Protein AF-A0A7K0C901-F1 (afdb_monomer_lite)

Radius of gyration: 14.71 Å; chains: 1; bounding box: 31×38×32 Å

Foldseek 3Di:
DDWDDPPPDDPPDPPDDTDDDDDDPDQDDDADPDEAEAEDAAPVRLVVVVVVQVVQPWAFDDPVPPDDPWGWTAHPSGHIYIYDHHD

InterPro domains:
  IPR029068 Glyoxalase/Bleomycin resistance protein/Dihydroxybiphenyl dioxygenase [G3DSA:3.10.180.10] (2-87)
  IPR029068 Glyoxalase/Bleomycin resistance protein/Dihydroxybiphenyl dioxygenase [SSF54593] (11-86)
  IPR041581 Glyoxalase-like domain, group 6 [PF18029] (10-84)

Organism: NCBI:txid2585200

pLDDT: mean 88.22, std 8.85, range [56.09, 98.31]

Sequence (87 aa):
MTDLEPAGFAYPDPTAVCIDVVADPNPKTVKNRVHVDLATTSAAHQAELVARLRDLGAAPADVGQGYIPWTALADPEGNEFCVLTPA

Secondary structure (DSSP, 8-state):
-EEE--TT--SS-TT---EEE----SPP-S--SS-EEE--SSHHHHHHHHHHHHHTT-EE---S--S-SSEEEE-TT--EEEEPPP-

Structure (mmCIF, N/CA/C/O backbone):
data_AF-A0A7K0C901-F1
#
_entry.id   AF-A0A7K0C901-F1
#
loop_
_atom_site.group_PDB
_atom_site.id
_atom_site.type_symbol
_atom_site.label_atom_id
_atom_site.label_alt_id
_atom_site.label_comp_id
_atom_site.label_asym_id
_atom_site.label_entity_id
_atom_site.label_seq_id
_atom_site.pdbx_PDB_ins_code
_atom_site.Cartn_x
_atom_site.Cartn_y
_atom_site.Cartn_z
_atom_site.occupancy
_atom_site.B_iso_or_equiv
_atom_site.auth_seq_id
_atom_site.auth_comp_id
_atom_site.auth_asym_id
_atom_site.auth_atom_id
_atom_site.pdbx_PDB_model_num
ATOM 1 N N . MET A 1 1 ? -13.223 -14.967 4.796 1.00 56.09 1 MET A N 1
ATOM 2 C CA . MET A 1 1 ? -11.828 -15.195 4.396 1.00 56.09 1 MET A CA 1
ATOM 3 C C . MET A 1 1 ? -11.814 -15.032 2.896 1.00 56.09 1 MET A C 1
ATOM 5 O O . MET A 1 1 ? -12.575 -15.726 2.230 1.00 56.09 1 MET A O 1
ATOM 9 N N . THR A 1 2 ? -11.130 -14.001 2.415 1.00 64.94 2 THR A N 1
ATOM 10 C CA . THR A 1 2 ? -10.923 -13.792 0.982 1.00 64.94 2 THR A CA 1
ATOM 11 C C . THR A 1 2 ? -9.448 -14.047 0.758 1.00 64.94 2 THR A C 1
ATOM 13 O O . THR A 1 2 ? -8.630 -13.230 1.177 1.00 64.94 2 THR A O 1
ATOM 16 N N . ASP A 1 3 ? -9.127 -15.187 0.160 1.00 64.50 3 ASP A N 1
ATOM 17 C CA . ASP A 1 3 ? -7.737 -15.567 -0.067 1.00 64.50 3 ASP A CA 1
ATOM 18 C C . ASP A 1 3 ? -7.242 -14.958 -1.379 1.00 64.50 3 ASP A C 1
ATOM 20 O O . ASP A 1 3 ? -7.921 -14.993 -2.411 1.00 64.50 3 ASP A O 1
ATOM 24 N N . LEU A 1 4 ? -6.063 -14.337 -1.316 1.00 69.25 4 LEU A N 1
ATOM 25 C CA . LEU A 1 4 ? -5.335 -13.846 -2.480 1.00 69.25 4 LEU A CA 1
ATOM 26 C C . LEU A 1 4 ? -4.269 -14.880 -2.836 1.00 69.25 4 LEU A C 1
ATOM 28 O O . LEU A 1 4 ? -3.177 -14.883 -2.271 1.00 69.25 4 LEU A O 1
ATOM 32 N N . GLU A 1 5 ? -4.593 -15.753 -3.788 1.00 72.12 5 GLU A N 1
ATOM 33 C CA . GLU A 1 5 ? -3.757 -16.898 -4.153 1.00 72.12 5 GLU A CA 1
ATOM 34 C C . GLU A 1 5 ? -3.422 -16.900 -5.655 1.00 72.12 5 GLU A C 1
ATOM 36 O O . GLU A 1 5 ? -4.238 -16.471 -6.482 1.00 72.12 5 GLU A O 1
ATOM 41 N N . PRO A 1 6 ? -2.239 -17.402 -6.056 1.00 71.81 6 PRO A N 1
ATOM 42 C CA . PRO A 1 6 ? -1.944 -17.676 -7.458 1.00 71.81 6 PRO A CA 1
ATOM 43 C C . PRO A 1 6 ? -2.935 -18.674 -8.076 1.00 71.81 6 PRO A C 1
ATOM 45 O O . PRO A 1 6 ? -3.405 -19.605 -7.423 1.00 71.81 6 PRO A O 1
ATOM 48 N N . ALA A 1 7 ? -3.204 -18.541 -9.377 1.00 77.69 7 ALA A N 1
ATOM 49 C CA . ALA A 1 7 ? -4.034 -19.509 -10.091 1.00 77.69 7 ALA A CA 1
ATOM 50 C C . ALA A 1 7 ? -3.433 -20.927 -10.009 1.00 77.69 7 ALA A C 1
ATOM 52 O O . ALA A 1 7 ? -2.280 -21.137 -10.384 1.00 77.69 7 ALA A O 1
ATOM 53 N N . GLY A 1 8 ? -4.234 -21.899 -9.559 1.00 79.75 8 GLY A N 1
ATOM 54 C CA . GLY A 1 8 ? -3.812 -23.297 -9.405 1.00 79.75 8 GLY A CA 1
ATOM 55 C C . GLY A 1 8 ? -3.094 -23.610 -8.090 1.00 79.75 8 GLY A C 1
ATOM 56 O O . GLY A 1 8 ? -2.586 -24.719 -7.942 1.00 79.75 8 GLY A O 1
ATOM 57 N N . PHE A 1 9 ? -3.056 -22.663 -7.152 1.00 82.00 9 PHE A N 1
ATOM 58 C CA . PHE A 1 9 ? -2.523 -22.890 -5.817 1.00 82.00 9 PHE A CA 1
ATOM 59 C C . PHE A 1 9 ? -3.312 -23.976 -5.063 1.00 82.00 9 PHE A C 1
ATOM 61 O O . PHE A 1 9 ? -4.539 -24.053 -5.142 1.00 82.00 9 PHE A O 1
ATOM 68 N N . ALA A 1 10 ? -2.587 -24.826 -4.333 1.00 83.19 10 ALA A N 1
ATOM 69 C CA . ALA A 1 10 ? -3.149 -25.813 -3.423 1.00 83.19 10 ALA A CA 1
ATOM 70 C C . ALA A 1 10 ? -2.316 -25.839 -2.140 1.00 83.19 10 ALA A C 1
ATOM 72 O O . ALA A 1 10 ? -1.113 -26.094 -2.176 1.00 83.19 10 ALA A O 1
ATOM 73 N N . TYR A 1 11 ? -2.956 -25.591 -0.999 1.00 80.00 11 TYR A N 1
ATOM 74 C CA . TYR A 1 11 ? -2.270 -25.603 0.287 1.00 80.00 11 TYR A CA 1
ATOM 75 C C . TYR A 1 11 ? -2.057 -27.041 0.808 1.00 80.00 11 TYR A C 1
ATOM 77 O O . TYR A 1 11 ? -3.007 -27.832 0.806 1.00 80.00 11 TYR A O 1
ATOM 85 N N . PRO A 1 12 ? -0.867 -27.384 1.343 1.00 85.19 12 PRO A N 1
ATOM 86 C CA . PRO A 1 12 ? 0.356 -26.578 1.366 1.00 85.19 12 PRO A CA 1
ATOM 87 C C . PRO A 1 12 ? 1.166 -26.698 0.061 1.00 85.19 12 PRO A C 1
ATOM 89 O O . PRO A 1 12 ? 1.379 -27.802 -0.440 1.00 85.19 12 PRO A O 1
ATOM 92 N N . ASP A 1 13 ? 1.712 -25.575 -0.417 1.00 83.06 13 ASP A N 1
ATOM 93 C CA . ASP A 1 13 ? 2.710 -25.530 -1.496 1.00 83.06 13 ASP A CA 1
ATOM 94 C C . ASP A 1 13 ? 4.077 -25.124 -0.907 1.00 83.06 13 ASP A C 1
ATOM 96 O O . ASP A 1 13 ? 4.161 -24.104 -0.218 1.00 83.06 13 ASP A O 1
ATOM 100 N N . PRO A 1 14 ? 5.161 -25.889 -1.143 1.00 86.00 14 PRO A N 1
ATOM 101 C CA . PRO A 1 14 ? 6.469 -25.615 -0.543 1.00 86.00 14 PRO A CA 1
ATOM 102 C C . PRO A 1 14 ? 7.186 -24.383 -1.120 1.00 86.00 14 PRO A C 1
ATOM 104 O O . PRO A 1 14 ? 8.238 -24.002 -0.611 1.00 86.00 14 PRO A O 1
ATOM 107 N N . THR A 1 15 ? 6.668 -23.789 -2.194 1.00 85.06 15 THR A N 1
ATOM 108 C CA . THR A 1 15 ? 7.282 -22.665 -2.915 1.00 85.06 15 THR A CA 1
ATOM 109 C C . THR A 1 15 ? 6.479 -21.371 -2.833 1.00 85.06 15 THR A C 1
ATOM 111 O O . THR A 1 15 ? 6.986 -20.321 -3.228 1.00 85.06 15 THR A O 1
ATOM 114 N N . ALA A 1 16 ? 5.255 -21.416 -2.306 1.00 82.12 16 ALA A N 1
ATOM 115 C CA . ALA A 1 16 ? 4.373 -20.260 -2.236 1.00 82.12 16 ALA A CA 1
ATOM 116 C C . ALA A 1 16 ? 4.401 -19.578 -0.861 1.00 82.12 16 ALA A C 1
ATOM 118 O O . ALA A 1 16 ? 4.525 -20.217 0.184 1.00 82.12 16 ALA A O 1
ATOM 119 N N . VAL A 1 17 ? 4.202 -18.260 -0.873 1.00 80.50 17 VAL A N 1
ATOM 120 C CA . VAL A 1 17 ? 3.865 -17.465 0.312 1.00 80.50 17 VAL A CA 1
ATOM 121 C C . VAL A 1 17 ? 2.428 -16.989 0.144 1.00 80.50 17 VAL A C 1
ATOM 123 O O . VAL A 1 17 ? 2.104 -16.391 -0.880 1.00 80.50 17 VAL A O 1
ATOM 126 N N . CYS A 1 18 ? 1.584 -17.260 1.137 1.00 78.81 18 CYS A N 1
ATOM 127 C CA . CYS A 1 18 ? 0.178 -16.854 1.144 1.00 78.81 18 CYS A CA 1
ATOM 128 C C . CYS A 1 18 ? -0.031 -15.719 2.143 1.00 78.81 18 CYS A C 1
ATOM 130 O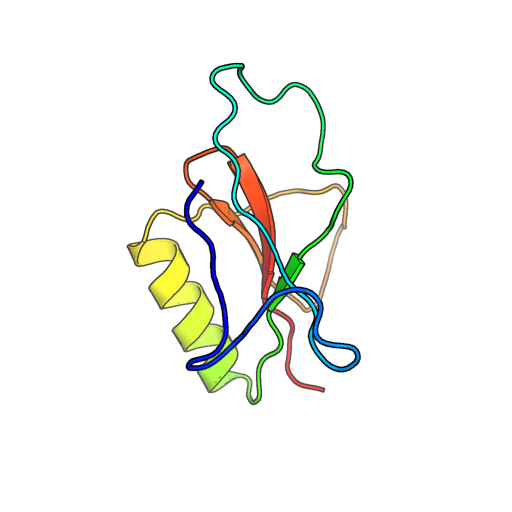 O . CYS A 1 18 ? 0.569 -15.717 3.222 1.00 78.81 18 CYS A O 1
ATOM 132 N N . ILE A 1 19 ? -0.863 -14.750 1.764 1.00 81.38 19 ILE A N 1
ATOM 133 C CA . ILE A 1 19 ? -1.314 -13.671 2.641 1.00 81.38 19 ILE A CA 1
ATOM 134 C C . ILE A 1 19 ? -2.832 -13.773 2.725 1.00 81.38 19 ILE A C 1
ATOM 136 O O . ILE A 1 19 ? -3.534 -13.461 1.763 1.00 81.38 19 ILE A O 1
ATOM 140 N N . ASP A 1 20 ? -3.315 -14.162 3.899 1.00 84.06 20 ASP A N 1
ATOM 141 C CA . ASP A 1 20 ? -4.742 -14.305 4.163 1.00 84.06 20 ASP A CA 1
ATOM 142 C C . ASP A 1 20 ? -5.287 -13.000 4.741 1.00 84.06 20 ASP A C 1
ATOM 144 O O . ASP A 1 20 ? -4.834 -12.521 5.788 1.00 84.06 20 ASP A O 1
ATOM 148 N N . VAL A 1 21 ? -6.290 -12.423 4.079 1.00 84.31 21 VAL A N 1
ATOM 149 C CA . VAL A 1 21 ? -6.988 -11.239 4.586 1.00 84.31 21 VAL A CA 1
ATOM 150 C C . VAL A 1 21 ? -8.210 -11.699 5.374 1.00 84.31 21 VAL A C 1
ATOM 152 O O . VAL A 1 21 ? -9.215 -12.176 4.831 1.00 84.31 21 VAL A O 1
ATOM 155 N N . VAL A 1 22 ? -8.113 -11.561 6.695 1.00 85.62 22 VAL A N 1
ATOM 156 C CA . VAL A 1 22 ? -9.146 -11.983 7.641 1.00 85.62 22 VAL A CA 1
ATOM 157 C C . VAL A 1 22 ? -9.826 -10.752 8.226 1.00 85.62 22 VAL A C 1
ATOM 159 O O . VAL A 1 22 ? -9.172 -9.880 8.787 1.00 85.62 22 VAL A O 1
ATOM 162 N N . ALA A 1 23 ? -11.152 -10.689 8.104 1.00 85.38 23 ALA A N 1
ATOM 163 C CA . ALA A 1 23 ? -11.939 -9.615 8.69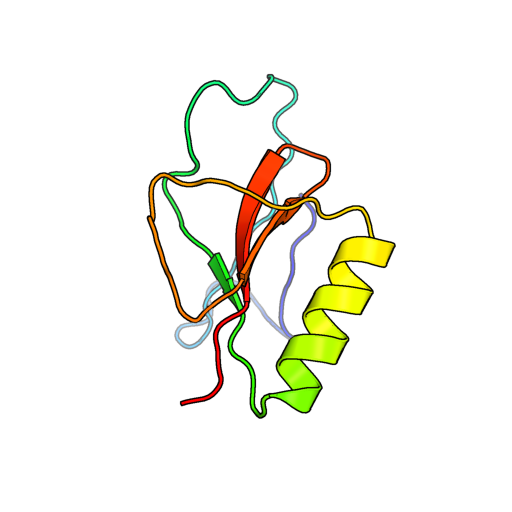4 1.00 85.38 23 ALA A CA 1
ATOM 164 C C . ALA A 1 23 ? -11.969 -9.745 10.225 1.00 85.38 23 ALA A C 1
ATOM 166 O O . ALA A 1 23 ? -12.398 -10.775 10.750 1.00 85.38 23 ALA A O 1
ATOM 167 N N . ASP A 1 24 ? -11.567 -8.685 10.922 1.00 86.38 24 ASP A N 1
ATOM 168 C CA . ASP A 1 24 ? -11.752 -8.518 12.363 1.00 86.38 24 ASP A CA 1
ATOM 169 C C . ASP A 1 24 ? -12.838 -7.452 12.591 1.00 86.38 24 ASP A C 1
ATOM 171 O O . ASP A 1 24 ? -12.689 -6.326 12.115 1.00 86.38 24 ASP A O 1
ATOM 175 N N . PRO A 1 25 ? -13.956 -7.770 13.272 1.00 85.31 25 PRO A N 1
ATOM 176 C CA . PRO A 1 25 ? -15.001 -6.787 13.549 1.00 85.31 25 PRO A CA 1
ATOM 177 C C . PRO A 1 25 ? -14.584 -5.735 14.589 1.00 85.31 25 PRO A C 1
ATOM 179 O O . PRO A 1 25 ? -15.309 -4.758 14.788 1.00 85.31 25 PRO A O 1
ATOM 182 N N . ASN A 1 26 ? -13.470 -5.936 15.297 1.00 87.56 26 ASN A N 1
ATOM 183 C CA . ASN A 1 26 ? -13.005 -5.004 16.313 1.00 87.56 26 ASN A CA 1
ATOM 184 C C . ASN A 1 26 ? -12.182 -3.871 15.685 1.00 87.56 26 ASN A C 1
ATOM 186 O O . ASN A 1 26 ? -11.349 -4.124 14.814 1.00 87.56 26 ASN A O 1
ATOM 190 N N . PRO A 1 27 ? -12.336 -2.622 16.162 1.00 84.44 27 PRO A N 1
ATOM 191 C CA . PRO A 1 27 ? -11.469 -1.535 15.737 1.00 84.44 27 PRO A CA 1
ATOM 192 C C . PRO A 1 27 ? -10.003 -1.840 16.048 1.00 84.44 27 PRO A C 1
ATOM 194 O O . PRO A 1 27 ? -9.667 -2.322 17.134 1.00 84.44 27 PRO A O 1
ATOM 197 N N . LYS A 1 28 ? -9.119 -1.483 15.120 1.00 85.81 28 LYS A N 1
ATOM 198 C CA . LYS A 1 28 ? -7.675 -1.580 15.313 1.00 85.81 28 LYS A CA 1
ATOM 199 C C . LYS A 1 28 ? -7.218 -0.714 16.492 1.00 85.81 28 LYS A C 1
ATOM 201 O O . LYS A 1 28 ? -7.507 0.478 16.548 1.00 85.81 28 LYS A O 1
ATOM 206 N N . THR A 1 29 ? -6.475 -1.309 17.426 1.00 87.38 29 THR A N 1
ATOM 207 C CA . THR A 1 29 ? -5.985 -0.627 18.643 1.00 87.38 29 THR A CA 1
ATOM 208 C C . THR A 1 29 ? -4.479 -0.377 18.649 1.00 87.38 29 THR A C 1
ATOM 210 O O . THR A 1 29 ? -3.994 0.458 19.411 1.00 87.38 29 THR A O 1
ATOM 213 N N . VAL A 1 30 ? -3.729 -1.088 17.807 1.00 88.81 30 VAL A N 1
ATOM 214 C CA . VAL A 1 30 ? -2.269 -1.003 17.687 1.00 88.81 30 VAL A CA 1
ATOM 215 C C . VAL A 1 30 ? -1.857 -1.166 16.228 1.00 88.81 30 VAL A C 1
ATOM 217 O O . VAL A 1 30 ? -2.621 -1.694 15.426 1.00 88.81 30 VAL A O 1
ATOM 220 N N . LYS A 1 31 ? -0.634 -0.749 15.887 1.00 85.75 31 LYS A N 1
ATOM 221 C CA . LYS A 1 31 ? -0.039 -0.953 14.558 1.00 85.75 31 LYS A CA 1
ATOM 222 C C . LYS A 1 31 ? -0.018 -2.439 14.171 1.00 85.75 31 LYS A C 1
ATOM 224 O O . LYS A 1 31 ? 0.175 -3.306 15.028 1.00 85.75 31 LYS A O 1
ATOM 229 N N . ASN A 1 32 ? -0.131 -2.720 12.872 1.00 88.25 32 ASN A N 1
ATOM 230 C CA . ASN A 1 32 ? 0.013 -4.079 12.357 1.00 88.25 32 ASN A CA 1
ATOM 231 C C . ASN A 1 32 ? 1.413 -4.636 12.667 1.00 88.25 32 ASN A C 1
ATOM 233 O O . ASN A 1 32 ? 2.431 -3.960 12.508 1.00 88.25 32 ASN A O 1
ATOM 237 N N . ARG A 1 33 ? 1.466 -5.893 13.127 1.00 88.56 33 ARG A N 1
ATOM 238 C CA . ARG A 1 33 ? 2.737 -6.588 13.416 1.00 88.56 33 ARG A CA 1
ATOM 239 C C . ARG A 1 33 ? 3.500 -6.950 12.143 1.00 88.56 33 ARG A C 1
ATOM 241 O O . ARG A 1 33 ? 4.723 -7.045 12.179 1.00 88.56 33 ARG A O 1
ATOM 248 N N . VAL A 1 34 ? 2.768 -7.181 11.057 1.00 87.88 34 VAL A N 1
ATOM 249 C CA . VAL A 1 34 ? 3.300 -7.431 9.717 1.00 87.88 34 VAL A CA 1
ATOM 250 C C . VAL A 1 34 ? 3.292 -6.116 8.950 1.00 87.88 34 VAL A C 1
ATOM 252 O O . VAL A 1 34 ? 2.323 -5.363 9.026 1.00 87.88 34 VAL A O 1
ATOM 255 N N . HIS A 1 35 ? 4.372 -5.854 8.221 1.00 87.56 35 HIS A N 1
ATOM 256 C CA . HIS A 1 35 ? 4.499 -4.712 7.329 1.00 87.56 35 HIS A CA 1
ATOM 257 C C . HIS A 1 35 ? 4.515 -5.223 5.889 1.00 87.56 35 HIS A C 1
ATOM 259 O O . HIS A 1 35 ? 5.358 -6.052 5.550 1.00 87.56 35 HIS A O 1
ATOM 265 N N . VAL A 1 36 ? 3.564 -4.773 5.072 1.00 91.12 36 VAL A N 1
ATOM 266 C CA . VAL A 1 36 ? 3.472 -5.166 3.662 1.00 91.12 36 VAL A CA 1
ATOM 267 C C . VAL A 1 36 ? 4.124 -4.089 2.805 1.00 91.12 36 VAL A C 1
ATOM 269 O O . VAL A 1 36 ? 3.716 -2.930 2.849 1.00 91.12 36 VAL A O 1
ATOM 272 N N . ASP A 1 37 ? 5.107 -4.493 2.007 1.00 93.50 37 ASP A N 1
ATOM 273 C CA . ASP A 1 37 ? 5.802 -3.632 1.056 1.00 93.50 37 ASP A CA 1
ATOM 274 C C . ASP A 1 37 ? 5.455 -4.038 -0.378 1.00 93.50 37 ASP A C 1
ATOM 276 O O . ASP A 1 37 ? 5.695 -5.169 -0.804 1.00 93.50 37 ASP A O 1
ATOM 280 N N . LEU A 1 38 ? 4.914 -3.098 -1.148 1.00 94.44 38 LEU A N 1
ATOM 281 C CA . LEU A 1 38 ? 4.647 -3.263 -2.569 1.00 94.44 38 LEU A CA 1
ATOM 282 C C . LEU A 1 38 ? 5.856 -2.769 -3.362 1.00 94.44 38 LEU A C 1
ATOM 284 O O . LEU A 1 38 ? 6.136 -1.568 -3.427 1.00 94.44 38 LEU A O 1
ATOM 288 N N . ALA A 1 39 ? 6.583 -3.709 -3.961 1.00 95.06 39 ALA A N 1
ATOM 289 C CA . ALA A 1 39 ? 7.721 -3.408 -4.817 1.00 95.06 39 ALA A CA 1
ATOM 290 C C . ALA A 1 39 ? 7.271 -2.775 -6.142 1.00 95.06 39 ALA A C 1
ATOM 292 O O . ALA A 1 39 ? 6.259 -3.162 -6.729 1.00 95.06 39 ALA A O 1
ATOM 293 N N . THR A 1 40 ? 8.061 -1.827 -6.643 1.00 96.88 40 THR A N 1
ATOM 294 C CA . THR A 1 40 ? 7.815 -1.164 -7.927 1.00 96.88 40 THR A CA 1
ATOM 295 C C . THR A 1 40 ? 9.020 -1.316 -8.846 1.00 96.88 40 THR A C 1
ATOM 297 O O . THR A 1 40 ? 10.137 -1.590 -8.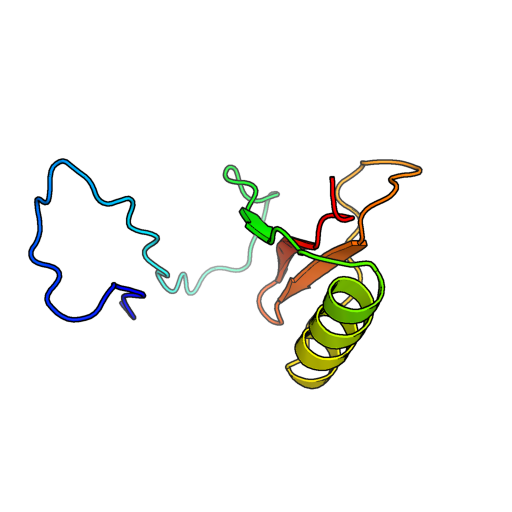415 1.00 96.88 40 THR A O 1
ATOM 300 N N . THR A 1 41 ? 8.781 -1.179 -10.147 1.00 96.94 41 THR A N 1
ATOM 301 C CA . THR A 1 41 ? 9.784 -1.425 -11.199 1.00 96.94 41 THR A CA 1
ATOM 302 C C . THR A 1 41 ? 10.324 -0.141 -11.822 1.00 96.94 41 THR A C 1
ATOM 304 O O . THR A 1 41 ? 11.298 -0.175 -12.565 1.00 96.94 41 THR A O 1
ATOM 307 N N . SER A 1 42 ? 9.687 1.001 -11.555 1.00 96.81 42 SER A N 1
ATOM 308 C CA . SER A 1 42 ? 10.132 2.326 -11.986 1.00 96.81 42 SER A CA 1
ATOM 309 C C . SER A 1 42 ? 9.434 3.413 -11.166 1.00 96.81 42 SER A C 1
ATOM 311 O O . SER A 1 42 ? 8.400 3.161 -10.545 1.00 96.81 42 SER A O 1
ATOM 313 N N . ALA A 1 43 ? 9.951 4.643 -11.215 1.00 95.81 43 ALA A N 1
ATOM 314 C CA . ALA A 1 43 ? 9.306 5.791 -10.576 1.00 95.81 43 ALA A CA 1
ATOM 315 C C . ALA A 1 43 ? 7.910 6.079 -11.166 1.00 95.81 43 ALA A C 1
ATOM 317 O O . ALA A 1 43 ? 7.004 6.483 -10.444 1.00 95.81 43 ALA A O 1
ATOM 318 N N . ALA A 1 44 ? 7.713 5.821 -12.466 1.00 97.25 44 ALA A N 1
ATOM 319 C CA . ALA A 1 44 ? 6.409 5.963 -13.113 1.00 97.25 44 ALA A CA 1
ATOM 320 C C . ALA A 1 44 ? 5.404 4.922 -12.597 1.00 97.25 44 ALA A C 1
ATOM 322 O O . ALA A 1 44 ? 4.288 5.286 -12.238 1.00 97.25 44 ALA A O 1
ATOM 323 N N . HIS A 1 45 ? 5.824 3.656 -12.478 1.00 97.44 45 HIS A N 1
ATOM 324 C CA . HIS A 1 45 ? 4.994 2.599 -11.894 1.00 97.44 45 HIS A CA 1
ATOM 325 C C . HIS A 1 45 ? 4.655 2.910 -10.428 1.00 97.44 45 HIS A C 1
ATOM 327 O O . HIS A 1 45 ? 3.510 2.745 -10.019 1.00 97.44 45 HIS A O 1
ATOM 333 N N . GLN A 1 46 ? 5.607 3.431 -9.645 1.00 97.19 46 GLN A N 1
ATOM 334 C CA . GLN A 1 46 ? 5.332 3.863 -8.273 1.00 97.19 46 GLN A CA 1
ATOM 335 C C . GLN A 1 46 ? 4.257 4.956 -8.223 1.00 97.19 46 GLN A C 1
ATOM 337 O O . GLN A 1 46 ? 3.303 4.837 -7.458 1.00 97.19 46 GLN A O 1
ATOM 342 N N . ALA A 1 47 ? 4.385 6.000 -9.047 1.00 97.00 47 ALA A N 1
ATOM 343 C CA . ALA A 1 47 ? 3.421 7.095 -9.089 1.00 97.00 47 ALA A CA 1
ATOM 344 C C . ALA A 1 47 ? 2.021 6.622 -9.522 1.00 97.00 47 ALA A C 1
ATOM 346 O O . ALA A 1 47 ? 1.031 6.993 -8.891 1.00 97.00 47 ALA A O 1
ATOM 347 N N . GLU A 1 48 ? 1.941 5.772 -10.551 1.00 98.12 48 GLU A N 1
ATOM 348 C CA . GLU A 1 48 ? 0.689 5.164 -11.016 1.00 98.12 48 GLU A CA 1
ATOM 349 C C . GLU A 1 48 ? 0.036 4.311 -9.923 1.00 98.12 48 GLU A C 1
ATOM 351 O O . GLU A 1 48 ? -1.152 4.469 -9.638 1.00 98.12 48 GLU A O 1
ATOM 356 N N . LEU A 1 49 ? 0.812 3.440 -9.271 1.00 98.12 49 LEU A N 1
ATOM 357 C CA . LEU A 1 49 ? 0.309 2.559 -8.224 1.00 98.12 49 LEU A CA 1
ATOM 358 C C . LEU A 1 49 ? -0.196 3.362 -7.020 1.00 98.12 49 LEU A C 1
ATOM 360 O O . LEU A 1 49 ? -1.291 3.096 -6.531 1.00 98.12 49 LEU A O 1
ATOM 364 N N . VAL A 1 50 ? 0.547 4.382 -6.577 1.00 97.88 50 VAL A N 1
ATOM 365 C CA . VAL A 1 50 ? 0.111 5.281 -5.495 1.00 97.88 50 VAL A CA 1
ATOM 366 C C . VAL A 1 50 ? -1.186 6.006 -5.861 1.00 97.88 50 VAL A C 1
ATOM 368 O O . VAL A 1 50 ? -2.083 6.085 -5.023 1.00 97.88 50 VAL A O 1
ATOM 371 N N . ALA A 1 51 ? -1.311 6.521 -7.089 1.00 98.31 51 ALA A N 1
ATOM 372 C CA . ALA A 1 51 ? -2.538 7.176 -7.543 1.00 98.31 51 ALA A CA 1
ATOM 373 C C . ALA A 1 51 ? -3.728 6.206 -7.520 1.00 98.31 51 ALA A C 1
ATOM 375 O O . ALA A 1 51 ? -4.744 6.493 -6.891 1.00 98.31 51 ALA A O 1
ATOM 376 N N . ARG A 1 52 ? -3.559 5.009 -8.095 1.00 98.31 52 ARG A N 1
ATOM 377 C CA . ARG A 1 52 ? -4.590 3.966 -8.103 1.00 98.31 52 ARG A CA 1
ATOM 378 C C . ARG A 1 52 ? -5.025 3.561 -6.693 1.00 98.31 52 ARG A C 1
ATOM 380 O O . ARG A 1 52 ? -6.211 3.378 -6.450 1.00 98.31 52 ARG A O 1
ATOM 387 N N . LEU A 1 53 ? -4.086 3.404 -5.763 1.00 98.06 53 LEU A N 1
ATOM 388 C CA . LEU A 1 53 ? -4.394 3.040 -4.377 1.00 98.06 53 LEU A CA 1
ATOM 389 C C . LEU A 1 53 ? -5.198 4.136 -3.669 1.00 98.06 53 LEU A C 1
ATOM 391 O O . LEU A 1 53 ? -6.129 3.827 -2.931 1.00 98.06 53 LEU A O 1
ATOM 395 N N . ARG A 1 54 ? -4.887 5.411 -3.929 1.00 98.00 54 ARG A N 1
ATOM 396 C CA . ARG A 1 54 ? -5.671 6.542 -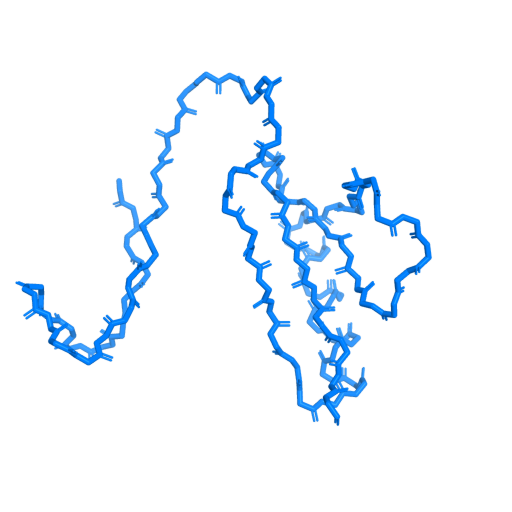3.411 1.00 98.00 54 ARG A CA 1
ATOM 397 C C . ARG A 1 54 ? -7.082 6.581 -3.985 1.00 98.00 54 ARG A C 1
ATOM 399 O O . ARG A 1 54 ? -8.020 6.800 -3.226 1.00 98.00 54 ARG A O 1
ATOM 406 N N . ASP A 1 55 ? -7.246 6.302 -5.277 1.00 98.19 55 ASP A N 1
ATOM 407 C CA . ASP A 1 55 ? -8.570 6.196 -5.907 1.00 98.19 55 ASP A CA 1
ATOM 408 C C . ASP A 1 55 ? -9.405 5.049 -5.310 1.00 98.19 55 ASP A C 1
ATOM 410 O O . ASP A 1 55 ? -10.630 5.134 -5.247 1.00 98.19 55 ASP A O 1
ATOM 414 N N . LEU A 1 56 ? -8.746 3.993 -4.817 1.00 97.75 56 LEU A N 1
ATOM 415 C CA . LEU A 1 56 ? -9.369 2.887 -4.081 1.00 97.75 56 LEU A CA 1
ATOM 416 C C . LEU A 1 56 ? -9.638 3.201 -2.596 1.00 97.75 56 LEU A C 1
ATOM 418 O O . LEU A 1 56 ? -10.185 2.356 -1.892 1.00 97.75 56 LEU A O 1
ATOM 422 N N . GLY A 1 57 ? -9.288 4.399 -2.118 1.00 97.62 57 GLY A N 1
ATOM 423 C CA . GLY A 1 57 ? -9.571 4.865 -0.758 1.00 97.62 57 GLY A CA 1
ATOM 424 C C . GLY A 1 57 ? -8.388 4.824 0.208 1.00 97.62 57 GLY A C 1
ATOM 425 O O . GLY A 1 57 ? -8.571 5.142 1.382 1.00 97.62 57 GLY A O 1
ATOM 426 N N . ALA A 1 58 ? -7.182 4.475 -0.250 1.00 97.75 58 ALA A N 1
ATOM 427 C CA . ALA A 1 58 ? -6.009 4.497 0.616 1.00 97.75 58 ALA A CA 1
ATOM 428 C C . ALA A 1 58 ? -5.602 5.937 0.983 1.00 97.75 58 ALA A C 1
ATOM 430 O O . ALA A 1 58 ? -5.507 6.819 0.123 1.00 97.75 58 ALA A O 1
ATOM 431 N N . ALA A 1 59 ? -5.298 6.173 2.257 1.00 96.50 59 ALA A N 1
ATOM 432 C CA . ALA A 1 59 ? -4.890 7.472 2.788 1.00 96.50 59 ALA A CA 1
ATOM 433 C C . ALA A 1 59 ? -3.405 7.473 3.195 1.00 96.50 59 ALA A C 1
ATOM 435 O O . ALA A 1 59 ? -2.866 6.417 3.516 1.00 96.50 59 ALA A O 1
ATOM 436 N N . PRO A 1 60 ? -2.708 8.627 3.207 1.00 94.81 60 PRO A N 1
ATOM 437 C CA . PRO A 1 60 ? -1.356 8.716 3.761 1.00 94.81 60 PRO A CA 1
ATOM 438 C C . PRO A 1 60 ? -1.293 8.198 5.201 1.00 94.81 60 PRO A C 1
ATOM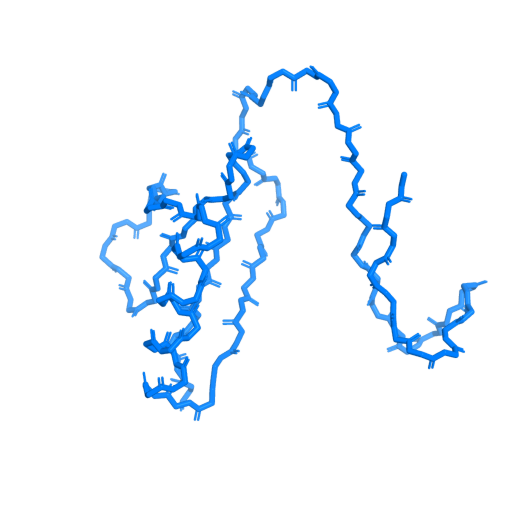 440 O O . PRO A 1 60 ? -2.107 8.598 6.032 1.00 94.81 60 PRO A O 1
ATOM 443 N N . ALA A 1 61 ? -0.308 7.350 5.495 1.00 91.88 61 ALA A N 1
ATOM 444 C CA . ALA A 1 61 ? -0.088 6.810 6.832 1.00 91.88 61 ALA A CA 1
ATOM 445 C C . ALA A 1 61 ? 1.228 7.314 7.427 1.00 91.88 61 ALA A C 1
ATOM 447 O O . ALA A 1 61 ? 2.268 7.321 6.763 1.00 91.88 61 ALA A O 1
ATOM 448 N N . ASP A 1 62 ? 1.192 7.673 8.708 1.00 84.81 62 ASP A N 1
ATOM 449 C CA . ASP A 1 62 ? 2.394 7.877 9.508 1.00 84.81 62 ASP A CA 1
ATOM 450 C C . ASP A 1 62 ? 2.621 6.654 10.398 1.00 84.81 62 ASP A C 1
ATOM 452 O O . ASP A 1 62 ? 1.874 6.412 11.344 1.00 84.81 62 ASP A O 1
ATOM 456 N N . VAL A 1 63 ? 3.659 5.874 10.094 1.00 79.31 63 VAL A N 1
ATOM 457 C CA . VAL A 1 63 ? 4.056 4.725 10.921 1.00 79.31 63 VAL A CA 1
ATOM 458 C C . VAL A 1 63 ? 5.315 4.984 11.752 1.00 79.31 63 VAL A C 1
ATOM 460 O O . VAL A 1 63 ? 5.990 4.028 12.146 1.00 79.31 63 VAL A O 1
ATOM 463 N N . GLY A 1 64 ? 5.625 6.258 12.032 1.00 77.88 64 GLY A N 1
ATOM 464 C CA . GLY A 1 64 ? 6.761 6.684 12.861 1.00 77.88 64 GLY A CA 1
ATOM 465 C C . GLY A 1 64 ? 8.108 6.626 12.136 1.00 77.88 64 GLY A C 1
ATOM 466 O O . GLY A 1 64 ? 9.154 6.471 12.757 1.00 77.88 64 GLY A O 1
ATOM 467 N N . GLN A 1 65 ? 8.072 6.696 10.810 1.00 74.44 65 GLN A N 1
ATOM 468 C CA . GLN A 1 65 ? 9.194 6.406 9.910 1.00 74.44 65 GLN A CA 1
ATOM 469 C C . GLN A 1 65 ? 10.089 7.609 9.578 1.00 74.44 65 GLN A C 1
ATOM 471 O O . GLN A 1 65 ? 11.154 7.437 8.992 1.00 74.44 65 GLN A O 1
ATOM 476 N N . GLY A 1 66 ? 9.677 8.828 9.941 1.00 81.69 66 GLY A N 1
ATOM 477 C CA . GLY A 1 66 ? 10.392 10.046 9.557 1.00 81.69 66 GLY A CA 1
ATOM 478 C C . GLY A 1 66 ? 10.400 10.262 8.038 1.00 81.69 66 GLY A C 1
ATOM 479 O O . GLY A 1 66 ? 9.411 9.982 7.361 1.00 81.69 66 GLY A O 1
ATOM 480 N N . TYR A 1 67 ? 11.506 10.786 7.502 1.00 79.38 67 TYR A N 1
ATOM 481 C CA . TYR A 1 67 ? 11.664 10.984 6.060 1.00 79.38 67 TYR A CA 1
ATOM 482 C C . TYR A 1 67 ? 12.143 9.694 5.390 1.00 79.38 67 TYR A C 1
ATOM 484 O O . TYR A 1 67 ? 13.267 9.247 5.617 1.00 79.38 67 TYR A O 1
ATOM 492 N N . ILE A 1 68 ? 11.288 9.126 4.545 1.00 85.19 68 ILE A N 1
ATOM 493 C CA . ILE A 1 68 ? 11.520 7.883 3.806 1.00 85.19 68 ILE A CA 1
ATOM 494 C C . ILE A 1 68 ? 11.395 8.133 2.299 1.00 85.19 68 ILE A C 1
ATOM 496 O O . ILE A 1 68 ? 10.605 8.984 1.890 1.00 85.19 68 ILE A O 1
ATOM 500 N N . PRO A 1 69 ? 12.158 7.413 1.456 1.00 85.44 69 PRO A N 1
ATOM 501 C CA . PRO A 1 69 ? 12.056 7.562 0.007 1.00 85.44 69 PRO A CA 1
ATOM 502 C C . PRO A 1 69 ? 10.793 6.902 -0.573 1.00 85.44 69 PRO A C 1
ATOM 504 O O . PRO A 1 69 ? 10.360 7.280 -1.657 1.00 85.44 69 PRO A O 1
ATOM 507 N N . TRP A 1 70 ? 10.183 5.943 0.131 1.00 91.62 70 TRP A N 1
ATOM 508 C CA . TRP A 1 70 ? 8.941 5.277 -0.276 1.00 91.62 70 TRP A CA 1
ATOM 509 C C . TRP A 1 70 ? 7.684 5.978 0.259 1.00 91.62 70 TRP A C 1
ATOM 511 O O . TRP A 1 70 ? 7.749 6.847 1.124 1.00 91.62 70 TRP A O 1
ATOM 521 N N . THR A 1 71 ? 6.517 5.600 -0.269 1.00 94.88 71 THR A N 1
ATOM 522 C CA . THR A 1 71 ? 5.222 6.154 0.160 1.00 94.88 71 THR A CA 1
ATOM 523 C C . THR A 1 71 ? 4.529 5.197 1.123 1.00 94.88 71 THR A C 1
ATOM 525 O O . THR A 1 71 ? 4.263 4.062 0.743 1.00 94.88 71 THR A O 1
ATOM 528 N N . ALA A 1 72 ? 4.192 5.649 2.331 1.00 94.81 72 ALA A N 1
ATOM 529 C CA . ALA A 1 72 ? 3.384 4.885 3.284 1.00 94.81 72 ALA A CA 1
ATOM 530 C C . ALA A 1 72 ? 1.897 5.263 3.180 1.00 94.81 72 ALA A C 1
ATOM 532 O O . ALA A 1 72 ? 1.548 6.449 3.168 1.00 94.81 72 ALA A O 1
ATOM 533 N N . LEU A 1 73 ? 1.024 4.258 3.117 1.00 96.12 73 LEU A N 1
ATOM 534 C CA . LEU A 1 73 ? -0.428 4.404 3.022 1.00 96.12 73 LEU A CA 1
ATOM 535 C C . LEU A 1 73 ? -1.133 3.495 4.037 1.00 96.12 73 LEU A C 1
ATOM 537 O O . LEU A 1 73 ? -0.552 2.531 4.531 1.00 96.12 73 LEU A O 1
ATOM 541 N N . ALA A 1 74 ? -2.389 3.811 4.333 1.00 95.31 74 ALA A N 1
ATOM 542 C CA . ALA A 1 74 ? -3.324 2.950 5.037 1.00 95.31 74 ALA A CA 1
ATOM 543 C C . ALA A 1 74 ? -4.549 2.691 4.158 1.00 95.31 74 ALA A C 1
ATOM 545 O O . ALA A 1 74 ? -5.008 3.605 3.470 1.00 95.31 74 ALA A O 1
ATOM 546 N N . ASP A 1 75 ? -5.064 1.464 4.173 1.00 93.62 75 ASP A N 1
ATOM 547 C CA . ASP A 1 75 ? -6.356 1.137 3.561 1.00 93.62 75 ASP A CA 1
ATOM 548 C C . ASP A 1 75 ? -7.531 1.768 4.354 1.00 93.62 75 ASP A C 1
ATOM 550 O O . ASP A 1 75 ? -7.310 2.351 5.424 1.00 93.62 75 ASP A O 1
ATOM 554 N N . PRO A 1 76 ? -8.779 1.710 3.848 1.00 92.12 76 PRO A N 1
ATOM 555 C CA . PRO A 1 76 ? -9.945 2.265 4.543 1.00 92.12 76 PRO A CA 1
ATOM 556 C C . PRO A 1 76 ? -10.180 1.699 5.954 1.00 92.12 76 PRO A C 1
ATOM 558 O O . PRO A 1 76 ? -10.769 2.375 6.799 1.00 92.12 76 PRO A O 1
ATOM 561 N N . GLU A 1 77 ? -9.708 0.484 6.224 1.00 89.62 77 GLU A N 1
ATOM 562 C CA . GLU A 1 77 ? -9.770 -0.195 7.517 1.00 89.62 77 GLU A CA 1
ATOM 563 C C . GLU A 1 77 ? -8.609 0.187 8.461 1.00 89.62 77 GLU A C 1
ATOM 565 O O . GLU A 1 77 ? -8.608 -0.181 9.639 1.00 89.62 77 GLU A O 1
ATOM 570 N N . GLY A 1 78 ? -7.636 0.969 7.982 1.00 90.94 78 GLY A N 1
ATOM 571 C CA . GLY A 1 78 ? -6.497 1.464 8.751 1.00 90.94 78 GLY A CA 1
ATOM 572 C C . GLY A 1 78 ? -5.280 0.534 8.762 1.00 90.94 78 GLY A C 1
ATOM 573 O O . GLY A 1 78 ? -4.403 0.690 9.618 1.00 90.94 78 GLY A O 1
ATOM 574 N N . ASN A 1 79 ? -5.191 -0.445 7.861 1.00 91.69 79 ASN A N 1
ATOM 575 C CA . ASN A 1 79 ? -4.020 -1.312 7.714 1.00 91.69 79 ASN A CA 1
ATOM 576 C C . ASN A 1 79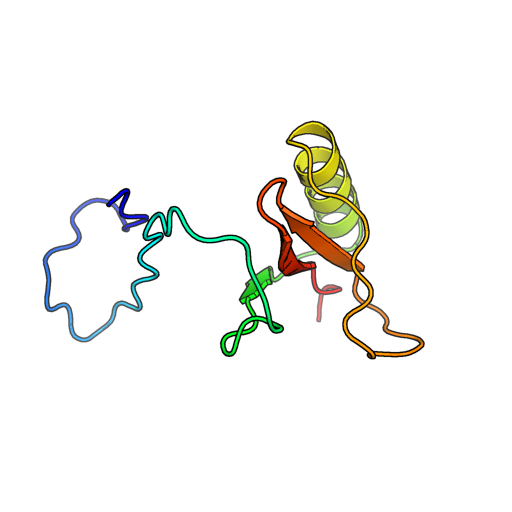 ? -2.910 -0.599 6.953 1.00 91.69 79 ASN A C 1
ATOM 578 O O . ASN A 1 79 ? -3.114 -0.172 5.819 1.00 91.69 79 ASN A O 1
ATOM 582 N N . GLU A 1 80 ? -1.723 -0.494 7.553 1.00 94.06 80 GLU A N 1
ATOM 583 C CA . GLU A 1 80 ? -0.615 0.245 6.953 1.00 94.06 80 GLU A CA 1
ATOM 584 C C . GLU A 1 80 ? 0.243 -0.637 6.041 1.00 94.06 80 GLU A C 1
ATOM 586 O O . GLU A 1 80 ? 0.543 -1.790 6.361 1.00 94.06 80 GLU A O 1
ATOM 591 N N . PHE A 1 81 ? 0.691 -0.061 4.930 1.00 94.62 81 PHE A N 1
ATOM 592 C CA . PHE A 1 81 ? 1.585 -0.684 3.958 1.00 94.62 81 PHE A CA 1
ATOM 593 C C . PHE A 1 81 ? 2.412 0.385 3.228 1.00 94.62 81 PHE A C 1
ATOM 595 O O . PHE A 1 81 ? 2.081 1.576 3.263 1.00 94.62 81 PHE A O 1
ATOM 602 N N . CYS A 1 82 ? 3.482 -0.022 2.547 1.00 95.50 82 CYS A N 1
ATOM 603 C CA . CYS A 1 82 ? 4.322 0.893 1.776 1.00 95.50 82 CYS A CA 1
ATOM 604 C C . CYS A 1 82 ? 4.361 0.556 0.288 1.00 95.50 82 CYS A C 1
ATOM 606 O O . CYS A 1 82 ? 4.255 -0.594 -0.125 1.00 95.50 82 CYS A O 1
ATOM 608 N N . VAL A 1 83 ? 4.565 1.589 -0.526 1.00 96.62 83 VAL A N 1
ATOM 609 C CA . VAL A 1 83 ? 4.863 1.486 -1.954 1.00 96.62 83 VAL A CA 1
ATOM 610 C C . VAL A 1 83 ? 6.306 1.919 -2.167 1.00 96.62 83 VAL A C 1
ATOM 612 O O . VAL A 1 83 ? 6.630 3.115 -2.130 1.00 96.62 83 VAL A O 1
ATOM 615 N N . LEU A 1 84 ? 7.177 0.930 -2.356 1.00 95.94 84 LEU A N 1
ATOM 616 C CA . LEU A 1 84 ? 8.618 1.125 -2.419 1.00 95.94 84 LEU A CA 1
ATOM 617 C C . LEU A 1 84 ? 9.018 1.935 -3.650 1.00 95.94 84 LEU A C 1
ATOM 619 O O . LEU A 1 84 ? 8.398 1.833 -4.711 1.00 95.94 84 LEU A O 1
ATOM 623 N N . THR A 1 85 ? 10.084 2.722 -3.521 1.00 92.94 85 THR A N 1
ATOM 624 C CA . THR A 1 85 ? 10.815 3.207 -4.695 1.00 92.94 85 THR A CA 1
ATOM 625 C C . THR A 1 85 ? 11.472 2.025 -5.402 1.00 92.94 85 THR A C 1
ATOM 627 O O . THR A 1 85 ? 11.876 1.079 -4.720 1.00 92.94 85 THR A O 1
ATOM 630 N N . PRO A 1 86 ? 11.604 2.058 -6.737 1.00 90.75 86 PRO A N 1
ATOM 631 C CA . PRO A 1 86 ? 12.362 1.034 -7.447 1.00 90.75 86 PRO A CA 1
ATOM 632 C C . PRO A 1 86 ? 13.808 0.980 -6.932 1.00 90.75 86 PRO A C 1
ATOM 634 O O . PRO A 1 86 ? 14.346 2.003 -6.496 1.00 90.75 86 PRO A O 1
ATOM 637 N N . ALA A 1 87 ? 14.396 -0.218 -6.971 1.00 78.25 87 ALA A N 1
ATOM 638 C CA . ALA A 1 87 ? 15.795 -0.457 -6.613 1.00 78.25 87 ALA A CA 1
ATOM 639 C C . ALA A 1 87 ? 16.777 0.173 -7.613 1.00 78.25 87 ALA A C 1
ATOM 641 O O . ALA A 1 87 ? 16.419 0.282 -8.811 1.00 78.25 87 ALA A O 1
#